Protein AF-A0A527TME3-F1 (afdb_monomer)

Structure (mmCIF, N/CA/C/O backbone):
data_AF-A0A527TME3-F1
#
_entry.id   AF-A0A527TME3-F1
#
loop_
_atom_site.group_PDB
_atom_site.id
_atom_site.type_symbol
_atom_site.label_atom_id
_atom_site.label_alt_id
_atom_site.label_comp_id
_atom_site.label_asym_id
_atom_site.label_entity_id
_atom_site.label_seq_id
_atom_site.pdbx_PDB_ins_code
_atom_site.Cartn_x
_atom_site.Cartn_y
_atom_site.Cartn_z
_atom_site.occupancy
_atom_site.B_iso_or_equiv
_atom_site.auth_seq_id
_atom_site.auth_comp_id
_atom_site.auth_asym_id
_atom_site.auth_atom_id
_atom_site.pdbx_PDB_model_num
ATOM 1 N N . GLY A 1 1 ? -2.234 -2.271 12.245 1.00 87.12 1 GLY A N 1
ATOM 2 C CA . GLY A 1 1 ? -0.909 -1.606 12.172 1.00 87.12 1 GLY A CA 1
ATOM 3 C C . GLY A 1 1 ? -1.007 -0.216 12.779 1.00 87.12 1 GLY A C 1
ATOM 4 O O . GLY A 1 1 ? -2.106 0.165 13.147 1.00 87.12 1 GLY A O 1
ATOM 5 N N . CYS A 1 2 ? 0.090 0.537 12.904 1.00 91.25 2 CYS A N 1
ATOM 6 C CA . CYS A 1 2 ? 0.072 1.906 13.446 1.00 91.25 2 CYS A CA 1
ATOM 7 C C . CYS A 1 2 ? 1.207 2.764 12.862 1.00 91.25 2 CYS A C 1
ATOM 9 O O . CYS A 1 2 ? 2.062 2.246 12.141 1.00 91.25 2 CYS A O 1
ATOM 11 N N . ILE A 1 3 ? 1.238 4.052 13.220 1.00 93.06 3 ILE A N 1
ATOM 12 C CA . ILE A 1 3 ? 2.218 5.046 12.743 1.00 93.06 3 ILE A CA 1
ATOM 13 C C . ILE A 1 3 ? 3.675 4.754 13.135 1.00 93.06 3 ILE A C 1
ATOM 15 O O . ILE A 1 3 ? 4.593 5.310 12.552 1.00 93.06 3 ILE A O 1
ATOM 19 N N . ASN A 1 4 ? 3.913 3.840 14.079 1.00 94.62 4 ASN A N 1
ATOM 20 C CA . ASN A 1 4 ? 5.259 3.531 14.581 1.00 94.62 4 ASN A CA 1
ATOM 21 C C . ASN A 1 4 ? 6.155 2.791 13.570 1.00 94.62 4 ASN A C 1
ATOM 23 O O . ASN A 1 4 ? 7.305 2.501 13.879 1.00 94.62 4 ASN A O 1
ATOM 27 N N . ALA A 1 5 ? 5.625 2.434 12.396 1.00 93.56 5 ALA A N 1
ATOM 28 C CA . ALA A 1 5 ? 6.379 1.853 11.288 1.00 93.56 5 ALA A CA 1
ATOM 29 C C . ALA A 1 5 ? 7.187 0.583 11.612 1.00 93.56 5 ALA A C 1
ATOM 31 O O . ALA A 1 5 ? 8.138 0.275 10.905 1.00 93.56 5 ALA A O 1
ATOM 32 N N . CYS A 1 6 ? 6.769 -0.230 12.593 1.00 96.81 6 CYS A N 1
ATOM 33 C CA . CYS A 1 6 ? 7.420 -1.517 12.892 1.00 96.81 6 CYS A CA 1
ATOM 34 C C . CYS A 1 6 ? 7.424 -2.489 11.695 1.00 96.81 6 CYS A C 1
ATOM 36 O O . CYS A 1 6 ? 8.288 -3.349 11.606 1.00 96.81 6 CYS A O 1
ATOM 38 N N . GLY A 1 7 ? 6.461 -2.348 10.776 1.00 94.69 7 GLY A N 1
ATOM 39 C CA . GLY A 1 7 ? 6.413 -3.075 9.500 1.00 94.69 7 GLY A CA 1
ATOM 40 C C . GLY A 1 7 ? 7.088 -2.347 8.331 1.00 94.69 7 GLY A C 1
ATOM 41 O O . GLY A 1 7 ? 6.826 -2.689 7.187 1.00 94.69 7 GLY A O 1
ATOM 42 N N . HIS A 1 8 ? 7.877 -1.303 8.602 1.00 96.25 8 HIS A N 1
ATOM 43 C CA . HIS A 1 8 ? 8.637 -0.518 7.620 1.00 96.25 8 HIS A CA 1
ATOM 44 C C . HIS A 1 8 ? 7.803 0.042 6.449 1.00 96.25 8 HIS A C 1
ATOM 46 O O . HIS A 1 8 ? 8.294 0.187 5.333 1.00 96.25 8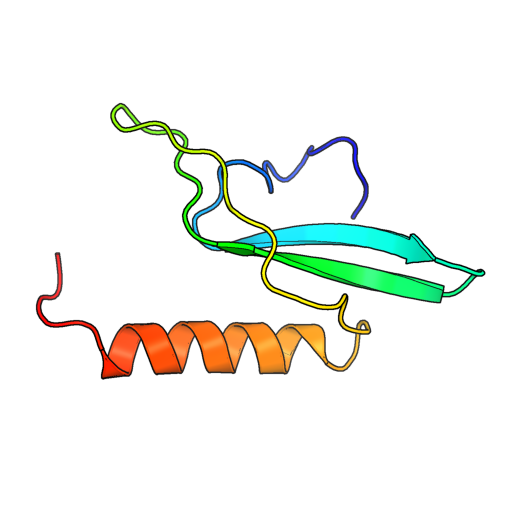 HIS A O 1
ATOM 52 N N . HIS A 1 9 ? 6.546 0.422 6.697 1.00 96.38 9 HIS A N 1
ATOM 53 C CA . HIS A 1 9 ? 5.617 0.856 5.643 1.00 96.38 9 HIS A CA 1
ATOM 54 C C . HIS A 1 9 ? 6.043 2.130 4.884 1.00 96.38 9 HIS A C 1
ATOM 56 O O . HIS A 1 9 ? 5.503 2.408 3.823 1.00 96.38 9 HIS A O 1
ATOM 62 N N . HIS A 1 10 ? 7.005 2.914 5.378 1.00 96.44 10 HIS A N 1
ATOM 63 C CA . HIS A 1 10 ? 7.535 4.062 4.629 1.00 96.44 10 HIS A CA 1
ATOM 64 C C . HIS A 1 10 ? 8.513 3.666 3.517 1.00 96.44 10 HIS A C 1
ATOM 66 O O . HIS A 1 10 ? 8.683 4.430 2.575 1.00 96.44 10 HIS A O 1
ATOM 72 N N . VAL A 1 11 ? 9.140 2.493 3.620 1.00 97.19 11 VAL A N 1
ATOM 73 C CA . VAL A 1 11 ? 10.203 2.027 2.710 1.00 97.19 11 VAL A CA 1
ATOM 74 C C . VAL A 1 11 ? 9.871 0.683 2.055 1.00 97.19 11 VAL A C 1
ATOM 76 O O . VAL A 1 11 ? 10.716 0.080 1.403 1.00 97.19 11 VAL A O 1
ATOM 79 N N . GLY A 1 12 ? 8.643 0.192 2.230 1.00 96.69 12 GLY A N 1
ATOM 80 C CA . GLY A 1 12 ? 8.121 -0.917 1.441 1.00 96.69 12 GLY A CA 1
ATOM 81 C C . GLY A 1 12 ? 7.653 -0.428 0.071 1.00 96.69 12 GLY A C 1
ATOM 82 O O . GLY A 1 12 ? 7.017 0.622 -0.017 1.00 96.69 12 GLY A O 1
ATOM 83 N N . HIS A 1 13 ? 7.900 -1.221 -0.976 1.00 96.50 13 HIS A N 1
ATOM 84 C CA . HIS A 1 13 ? 7.401 -0.942 -2.330 1.00 96.50 13 HIS A CA 1
ATOM 85 C C . HIS A 1 13 ? 5.887 -0.687 -2.342 1.00 96.50 13 HIS A C 1
ATOM 87 O O . HIS A 1 13 ? 5.413 0.220 -3.026 1.00 96.50 13 HIS A O 1
ATOM 93 N N . ILE A 1 14 ? 5.160 -1.466 -1.534 1.00 97.75 14 ILE A N 1
ATOM 94 C CA . ILE A 1 14 ? 3.761 -1.256 -1.169 1.00 97.75 14 ILE A CA 1
ATOM 95 C C . ILE A 1 14 ? 3.705 -1.188 0.359 1.00 97.75 14 ILE A C 1
ATOM 97 O O . ILE A 1 14 ? 3.820 -2.205 1.047 1.00 97.75 14 ILE A O 1
ATOM 101 N N . GLY A 1 15 ? 3.579 0.016 0.902 1.00 97.75 15 GLY A N 1
ATOM 102 C CA . GLY A 1 15 ? 3.468 0.238 2.336 1.00 97.75 15 GLY A CA 1
ATOM 103 C C . GLY A 1 15 ? 2.017 0.261 2.797 1.00 97.75 15 GLY A C 1
ATOM 104 O O . GLY A 1 15 ? 1.163 0.864 2.154 1.00 97.75 15 GLY A O 1
ATOM 105 N N . ILE A 1 16 ? 1.738 -0.375 3.939 1.00 97.25 16 ILE A N 1
ATOM 106 C CA . ILE A 1 16 ? 0.408 -0.382 4.561 1.00 97.25 16 ILE A CA 1
ATOM 107 C C . ILE A 1 16 ? 0.508 0.231 5.958 1.00 97.25 16 ILE A C 1
ATOM 109 O O . ILE A 1 16 ? 1.077 -0.351 6.888 1.00 97.25 16 ILE A O 1
ATOM 113 N N . LEU A 1 17 ? -0.070 1.418 6.112 1.00 96.19 17 LEU A N 1
ATOM 114 C CA . LEU A 1 17 ? -0.135 2.155 7.367 1.00 96.19 17 LEU A CA 1
ATOM 115 C C . LEU A 1 17 ? -1.542 2.034 7.964 1.00 96.19 17 LEU A C 1
ATOM 117 O O . LEU A 1 17 ? -2.518 2.487 7.376 1.00 96.19 17 LEU A O 1
ATOM 121 N N . GLY A 1 18 ? -1.642 1.459 9.164 1.00 96.00 18 GLY A N 1
ATOM 122 C CA . GLY A 1 18 ? -2.886 1.502 9.935 1.00 96.00 18 GLY A CA 1
ATOM 123 C C . GLY A 1 18 ? -3.088 2.883 10.556 1.00 96.00 18 GLY A C 1
ATOM 124 O O . GLY A 1 18 ? -2.195 3.375 11.250 1.00 96.00 18 GLY A O 1
ATOM 125 N N . VAL A 1 19 ? -4.250 3.487 10.316 1.00 94.38 19 VAL A N 1
ATOM 126 C CA . VAL A 1 19 ? -4.664 4.781 10.871 1.00 94.38 19 VAL A CA 1
ATOM 127 C C . VAL A 1 19 ? -6.043 4.667 11.508 1.00 94.38 19 VAL A C 1
ATOM 129 O O . VAL A 1 19 ? -6.927 3.996 10.987 1.00 94.38 19 VAL A O 1
ATOM 132 N N . GLU A 1 20 ? -6.252 5.369 12.616 1.00 92.75 20 GLU A N 1
ATOM 133 C CA . GLU A 1 20 ? -7.584 5.551 13.187 1.00 92.75 20 GLU A CA 1
ATOM 134 C C . GLU A 1 20 ? -8.118 6.924 12.772 1.00 92.75 20 GLU A C 1
ATOM 136 O O . GLU A 1 20 ? -7.447 7.948 12.933 1.00 92.75 20 GLU A O 1
ATOM 141 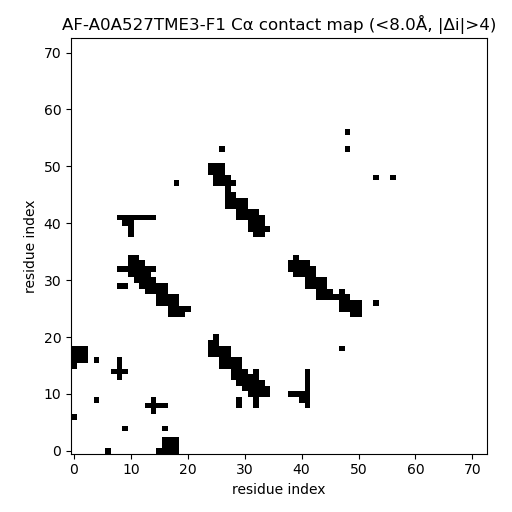N N . LYS A 1 21 ? -9.338 6.970 12.233 1.00 86.50 21 LYS A N 1
ATOM 142 C CA . LYS A 1 21 ? -10.008 8.225 11.889 1.00 86.50 21 LYS A CA 1
ATOM 143 C C . LYS A 1 21 ? -11.461 8.175 12.330 1.00 86.50 21 LYS A C 1
ATOM 145 O O . LYS A 1 21 ? -12.246 7.400 11.800 1.00 86.50 21 LYS A O 1
ATOM 150 N N . LYS A 1 22 ? -11.831 9.056 13.267 1.00 87.88 22 LYS A N 1
ATOM 151 C CA . LYS A 1 22 ? -13.200 9.169 13.809 1.00 87.88 22 LYS A CA 1
ATOM 152 C C . LYS A 1 22 ? -13.736 7.837 14.370 1.00 87.88 22 LYS A C 1
ATOM 154 O O . LYS A 1 22 ? -14.904 7.519 14.174 1.00 87.88 22 LYS A O 1
ATOM 159 N N . GLY A 1 23 ? -12.876 7.065 15.040 1.00 89.56 23 GLY A N 1
ATOM 160 C CA . GLY A 1 23 ? -13.229 5.762 15.611 1.00 89.56 23 GLY A CA 1
ATOM 161 C C . GLY A 1 23 ? -13.334 4.621 14.595 1.00 89.56 23 GLY A C 1
ATOM 162 O O . GLY A 1 23 ? -13.787 3.541 14.953 1.00 89.56 23 GLY A O 1
ATOM 163 N N . SER A 1 24 ? -12.948 4.842 13.335 1.00 90.50 24 SER A N 1
ATOM 164 C CA . SER A 1 24 ? -12.828 3.786 12.325 1.00 90.50 24 SER A CA 1
ATOM 165 C C . SER A 1 24 ? -11.360 3.474 12.061 1.00 90.50 24 SER A C 1
ATOM 167 O O . SER A 1 24 ? -10.564 4.388 11.829 1.00 90.50 24 SER A O 1
ATOM 169 N N . GLU A 1 25 ? -11.017 2.188 12.070 1.00 94.00 25 GLU A N 1
ATOM 170 C CA . GLU A 1 25 ? -9.709 1.704 11.635 1.00 94.00 25 GLU A CA 1
ATOM 171 C C . GLU A 1 25 ? -9.667 1.644 10.108 1.00 94.00 25 GLU A C 1
ATOM 173 O O . GLU A 1 25 ? -10.528 1.043 9.466 1.00 94.00 25 GLU A O 1
ATOM 178 N N . LEU A 1 26 ? -8.669 2.299 9.527 1.00 95.88 26 LEU A N 1
ATOM 179 C CA . LEU A 1 26 ? -8.430 2.340 8.092 1.00 95.88 26 LEU A CA 1
ATOM 180 C C . LEU A 1 26 ? -6.972 1.988 7.796 1.00 95.88 26 LEU A C 1
ATOM 182 O O . LEU A 1 26 ? -6.082 2.127 8.637 1.00 95.88 26 LEU A O 1
ATOM 186 N N . TYR A 1 27 ? -6.721 1.599 6.556 1.00 96.88 27 TYR A N 1
ATOM 187 C CA . TYR A 1 27 ? -5.410 1.289 6.015 1.00 96.88 27 TYR A CA 1
ATOM 188 C C . TYR A 1 27 ? -5.095 2.267 4.896 1.00 96.88 27 TYR A C 1
ATOM 190 O O . TYR A 1 27 ? -5.777 2.315 3.876 1.00 96.88 27 TYR A O 1
ATOM 198 N N . GLN A 1 28 ? -4.068 3.079 5.091 1.00 96.75 28 GLN A N 1
ATOM 199 C CA . GLN A 1 28 ? -3.538 3.946 4.055 1.00 96.75 28 GLN A CA 1
ATOM 200 C C . GLN A 1 28 ? -2.418 3.222 3.315 1.00 96.75 28 GLN A C 1
ATOM 202 O O . GLN A 1 28 ? -1.551 2.612 3.945 1.00 96.75 28 GLN A O 1
ATOM 207 N N . VAL A 1 29 ? -2.441 3.308 1.987 1.00 97.75 29 VAL A N 1
ATOM 208 C CA . VAL A 1 29 ? -1.428 2.696 1.126 1.00 97.75 29 VAL A CA 1
ATOM 209 C C . VAL A 1 29 ? -0.422 3.749 0.676 1.00 97.75 29 VAL A C 1
ATOM 211 O O . VAL A 1 29 ? -0.803 4.858 0.288 1.00 97.75 29 VAL A O 1
ATOM 214 N N . THR A 1 30 ? 0.857 3.388 0.722 1.00 97.75 30 THR A N 1
ATOM 215 C CA . THR A 1 30 ? 1.953 4.125 0.091 1.00 97.75 30 THR A CA 1
ATOM 216 C C . THR A 1 30 ? 2.595 3.289 -1.013 1.00 97.75 30 THR A C 1
ATOM 218 O O . THR A 1 30 ? 2.683 2.070 -0.878 1.00 97.75 30 THR A O 1
ATOM 221 N N . LEU A 1 31 ? 3.056 3.922 -2.095 1.00 97.94 31 LEU A N 1
ATOM 222 C CA . LEU A 1 31 ? 3.752 3.248 -3.199 1.00 97.94 31 LEU A CA 1
ATOM 223 C C . LEU A 1 31 ? 5.134 3.847 -3.461 1.00 97.94 31 LEU A C 1
ATOM 225 O O . LEU A 1 31 ? 5.328 5.051 -3.320 1.00 97.94 31 LEU A O 1
ATOM 229 N N . GLY A 1 32 ? 6.073 3.005 -3.896 1.00 96.88 32 GLY A N 1
ATOM 230 C CA . GLY A 1 32 ? 7.381 3.442 -4.393 1.00 96.88 32 GLY A CA 1
ATOM 231 C C . GLY A 1 32 ? 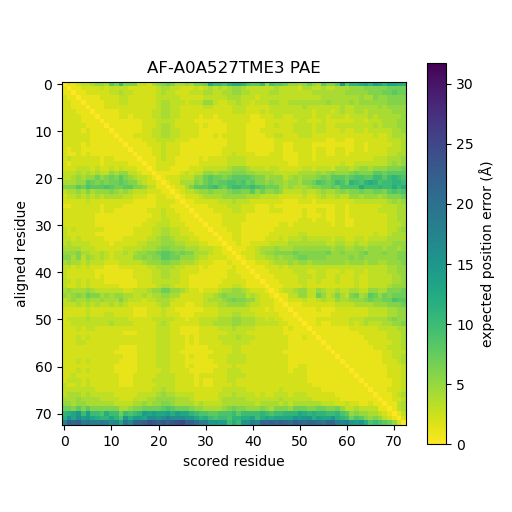8.450 3.657 -3.320 1.00 96.88 32 GLY A C 1
ATOM 232 O O . GLY A 1 32 ? 9.440 4.332 -3.593 1.00 96.88 32 GLY A O 1
ATOM 233 N N . GLY A 1 33 ? 8.269 3.110 -2.113 1.00 97.88 33 GLY A N 1
ATOM 234 C CA . GLY A 1 33 ? 9.311 3.099 -1.085 1.00 97.88 33 GLY A CA 1
ATOM 235 C C . GLY A 1 33 ? 10.380 2.036 -1.353 1.00 97.88 33 GLY A C 1
ATOM 236 O O . GLY A 1 33 ? 10.056 0.952 -1.837 1.00 97.88 33 GLY A O 1
ATOM 237 N N . SER A 1 34 ? 11.629 2.337 -1.000 1.00 97.44 34 SER A N 1
ATOM 238 C CA . SER A 1 34 ? 12.763 1.412 -1.067 1.00 97.44 34 SER A CA 1
ATOM 239 C C . SER A 1 34 ? 13.722 1.634 0.104 1.00 97.44 34 SER A C 1
ATOM 241 O O . SER A 1 34 ? 14.033 2.774 0.456 1.00 97.44 34 SER A O 1
ATOM 243 N N . ALA A 1 35 ? 14.204 0.538 0.694 1.00 95.75 35 ALA A N 1
ATOM 244 C CA . ALA A 1 35 ? 15.216 0.524 1.755 1.00 95.75 35 ALA A CA 1
ATOM 245 C C . ALA A 1 35 ? 16.618 0.113 1.256 1.00 95.75 35 ALA A C 1
ATOM 247 O O . ALA A 1 35 ? 17.510 -0.104 2.077 1.00 95.75 35 ALA A O 1
ATOM 248 N N . ASP A 1 36 ? 16.793 -0.058 -0.057 1.00 94.75 36 ASP A N 1
ATOM 249 C CA . ASP A 1 36 ? 18.065 -0.437 -0.680 1.00 94.75 36 ASP A CA 1
ATOM 250 C C . AS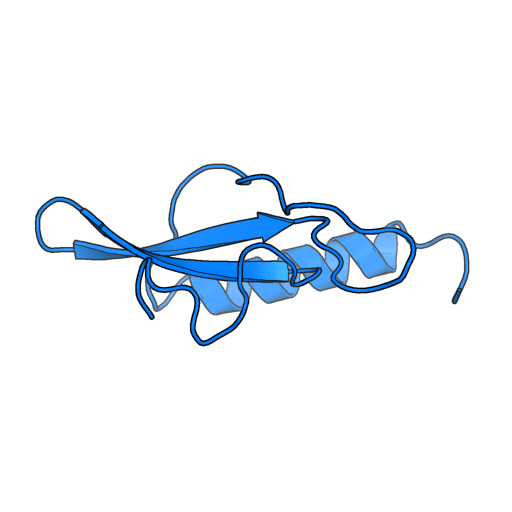P A 1 36 ? 18.982 0.779 -0.931 1.00 94.75 36 ASP A C 1
ATOM 252 O O . ASP A 1 36 ? 18.746 1.875 -0.409 1.00 94.75 36 ASP A O 1
ATOM 256 N N . GLU A 1 37 ? 20.054 0.596 -1.713 1.00 95.00 37 GLU A N 1
ATOM 257 C CA . GLU A 1 37 ? 20.986 1.673 -2.061 1.00 95.00 37 GLU A CA 1
ATOM 258 C C . GLU A 1 37 ? 20.341 2.839 -2.831 1.00 95.00 37 GLU A C 1
ATOM 260 O O . GLU A 1 37 ? 20.855 3.958 -2.784 1.00 95.00 37 GLU A O 1
ATOM 265 N N . ASN A 1 38 ? 19.203 2.605 -3.489 1.00 93.00 38 ASN A N 1
ATOM 266 C CA . ASN A 1 38 ? 18.386 3.606 -4.168 1.00 93.00 38 ASN A CA 1
ATOM 267 C C . ASN A 1 38 ? 17.181 3.964 -3.288 1.00 93.00 38 ASN A C 1
ATOM 269 O O . ASN A 1 38 ? 16.021 3.812 -3.670 1.00 93.00 38 ASN A O 1
ATOM 273 N N . THR A 1 39 ? 17.476 4.443 -2.081 1.00 96.00 39 THR A N 1
ATOM 274 C CA . THR A 1 39 ? 16.471 4.688 -1.045 1.00 96.00 39 THR A CA 1
ATOM 275 C C . THR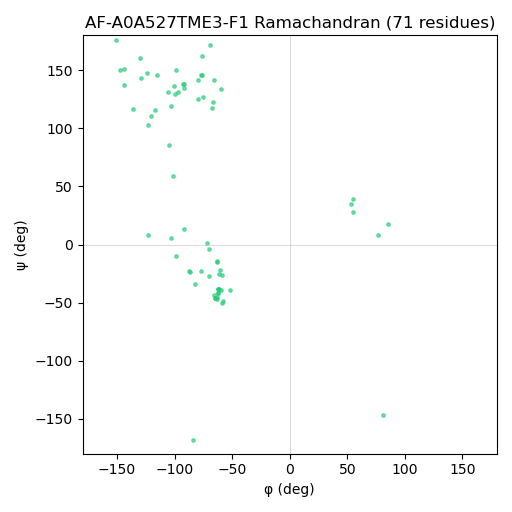 A 1 39 ? 15.406 5.695 -1.485 1.00 96.00 39 THR A C 1
ATOM 277 O O . THR A 1 39 ? 15.709 6.799 -1.945 1.00 96.00 39 THR A O 1
ATOM 280 N N . SER A 1 40 ? 14.144 5.357 -1.227 1.00 97.81 40 SER A N 1
ATOM 281 C CA . SER A 1 40 ? 12.993 6.232 -1.449 1.00 97.81 40 SER A CA 1
ATOM 282 C C . SER A 1 40 ? 11.939 6.043 -0.359 1.00 97.81 40 SER A C 1
ATOM 284 O O . SER A 1 40 ? 11.794 4.970 0.228 1.00 97.81 40 SE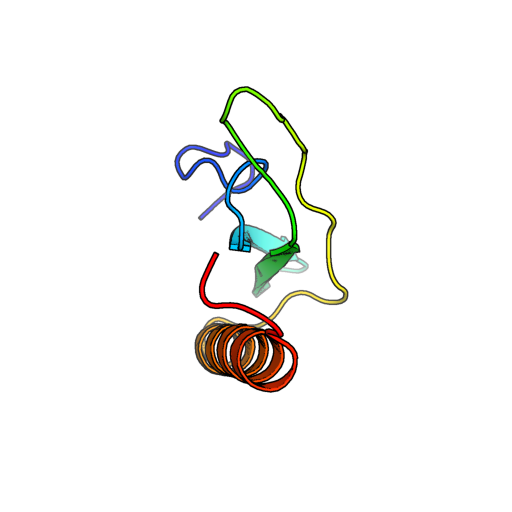R A O 1
ATOM 286 N N . VAL A 1 41 ? 11.176 7.102 -0.083 1.00 97.50 41 VAL A N 1
ATOM 287 C CA . VAL A 1 41 ? 10.002 7.033 0.796 1.00 97.50 41 VAL A CA 1
ATOM 288 C C . VAL A 1 41 ? 8.763 6.883 -0.073 1.00 97.50 41 VAL A C 1
ATOM 290 O O . VAL A 1 41 ? 8.587 7.637 -1.026 1.00 97.50 41 VAL A O 1
ATOM 293 N N . GLY A 1 42 ? 7.906 5.924 0.268 1.00 97.38 42 GLY A N 1
ATOM 294 C CA . GLY A 1 42 ? 6.666 5.689 -0.458 1.00 97.38 42 GLY A CA 1
ATOM 295 C C . GLY A 1 42 ? 5.685 6.855 -0.330 1.00 97.38 42 GLY A C 1
ATOM 296 O O . GLY A 1 42 ? 5.519 7.437 0.745 1.00 97.38 42 GLY A O 1
ATOM 297 N N . GLU A 1 43 ? 4.987 7.161 -1.419 1.00 97.94 43 GLU A N 1
ATOM 298 C CA . GLU A 1 43 ? 3.999 8.234 -1.484 1.00 97.94 43 GLU A CA 1
ATOM 299 C C . GLU A 1 43 ? 2.594 7.723 -1.184 1.00 97.94 43 GLU A C 1
ATOM 301 O O . GLU A 1 43 ? 2.188 6.672 -1.674 1.00 97.94 43 GLU A O 1
ATOM 306 N N . ILE A 1 44 ? 1.830 8.483 -0.399 1.00 96.19 44 ILE A N 1
ATOM 307 C CA . ILE A 1 44 ? 0.440 8.157 -0.066 1.00 96.19 44 ILE A CA 1
ATOM 308 C C . ILE A 1 44 ? -0.432 8.256 -1.316 1.00 96.19 44 ILE A C 1
ATOM 310 O O . ILE A 1 44 ? -0.584 9.334 -1.893 1.00 96.19 44 ILE A O 1
ATOM 314 N N . ILE A 1 45 ? -1.101 7.157 -1.659 1.00 92.62 45 ILE A N 1
ATOM 315 C CA . ILE A 1 45 ? -2.001 7.099 -2.810 1.00 92.62 45 ILE A CA 1
ATOM 316 C C . ILE A 1 45 ? -3.469 7.125 -2.373 1.00 92.62 45 ILE A C 1
ATOM 318 O O . ILE A 1 45 ? -4.145 6.111 -2.232 1.00 92.62 45 ILE A O 1
ATOM 322 N N . GLY A 1 46 ? -3.993 8.334 -2.174 1.00 91.31 46 GLY A N 1
ATOM 323 C CA . GLY A 1 46 ? -5.428 8.557 -2.000 1.00 91.31 46 GLY A CA 1
ATOM 324 C C . GLY A 1 46 ? -5.974 8.282 -0.593 1.00 91.31 46 GLY A C 1
ATOM 325 O O . GLY A 1 46 ? -5.351 8.607 0.423 1.00 91.31 46 GLY A O 1
ATOM 326 N N . ARG A 1 47 ? -7.224 7.799 -0.537 1.00 93.00 47 ARG A N 1
ATOM 327 C CA . ARG A 1 47 ? -7.967 7.593 0.719 1.00 93.00 47 ARG A CA 1
ATOM 328 C C . ARG A 1 47 ? -7.484 6.336 1.454 1.00 93.00 47 ARG A C 1
ATOM 330 O O . ARG A 1 47 ? -6.882 5.460 0.852 1.00 93.00 47 ARG A O 1
ATOM 337 N N . GLY A 1 48 ? -7.806 6.240 2.743 1.00 94.56 48 GLY A N 1
ATOM 338 C CA . GLY A 1 48 ? -7.666 4.984 3.482 1.00 94.56 48 GLY A CA 1
ATOM 339 C C . GLY A 1 48 ? -8.786 4.000 3.135 1.00 94.56 48 GLY A C 1
ATOM 340 O O . GLY A 1 48 ? -9.919 4.425 2.903 1.00 94.56 48 GLY A O 1
ATOM 341 N N . PHE A 1 49 ? -8.452 2.717 3.130 1.00 96.50 49 PHE A N 1
ATOM 342 C CA . PHE A 1 49 ? -9.340 1.581 2.890 1.00 96.50 49 PHE A CA 1
ATOM 343 C C . PHE A 1 49 ? -9.776 0.952 4.213 1.00 96.50 49 PHE A C 1
ATOM 345 O O . PHE A 1 49 ? -9.026 0.989 5.189 1.00 96.50 49 PHE A O 1
ATOM 352 N N . SER A 1 50 ? -10.967 0.365 4.270 1.00 96.44 50 SER A N 1
ATOM 353 C CA . SER A 1 50 ? -11.345 -0.501 5.394 1.00 96.44 50 SER A CA 1
ATOM 354 C C . SER A 1 50 ? -10.550 -1.817 5.389 1.00 96.44 50 SER A C 1
ATOM 356 O O . SER A 1 50 ? -9.835 -2.129 4.435 1.00 96.44 50 SER A O 1
ATOM 358 N N . SER A 1 51 ? -10.679 -2.617 6.453 1.00 93.38 51 SER A N 1
ATOM 359 C CA . SER A 1 51 ? -10.103 -3.970 6.508 1.00 93.38 51 SER A CA 1
ATOM 360 C C . SER A 1 51 ? -10.652 -4.912 5.438 1.00 93.38 51 SER A C 1
ATOM 362 O O . SER A 1 51 ? -9.979 -5.873 5.089 1.00 93.38 51 SER A O 1
ATOM 364 N N . GLU A 1 52 ? -11.864 -4.656 4.945 1.00 95.88 52 GLU A N 1
ATOM 365 C CA . GLU A 1 52 ? -12.503 -5.465 3.904 1.00 95.88 52 GLU A CA 1
ATOM 366 C C . GLU A 1 52 ? -12.009 -5.064 2.506 1.00 95.88 52 GLU A C 1
ATOM 368 O O . GLU A 1 52 ? -11.831 -5.921 1.654 1.00 95.88 52 GLU A O 1
ATOM 373 N N . GLU A 1 53 ? -11.717 -3.777 2.287 1.00 96.94 53 GLU A N 1
ATOM 374 C CA . GLU A 1 53 ? -11.306 -3.247 0.976 1.00 96.94 53 GLU A CA 1
ATOM 375 C C . GLU A 1 53 ? -9.792 -3.324 0.720 1.00 96.94 53 GLU A C 1
ATOM 377 O O . GLU A 1 53 ? -9.355 -3.258 -0.428 1.00 96.94 53 GLU A O 1
ATOM 382 N N . ILE A 1 54 ? -8.962 -3.399 1.770 1.00 96.00 54 ILE A N 1
ATOM 383 C CA . ILE A 1 54 ? -7.503 -3.287 1.616 1.00 96.00 54 ILE A CA 1
ATOM 384 C C . ILE A 1 54 ? -6.922 -4.415 0.761 1.00 96.00 54 ILE A C 1
ATOM 386 O O . ILE A 1 54 ? -6.025 -4.162 -0.037 1.00 96.00 54 ILE A O 1
ATOM 390 N N . THR A 1 55 ? -7.426 -5.642 0.890 1.00 97.00 55 THR A N 1
ATOM 391 C CA . THR A 1 55 ? -6.921 -6.784 0.117 1.00 97.00 55 THR A CA 1
ATOM 392 C C . THR A 1 55 ? -7.181 -6.601 -1.376 1.00 97.00 55 THR A C 1
ATOM 394 O O . THR A 1 55 ? -6.240 -6.730 -2.159 1.00 97.00 55 THR A O 1
ATOM 397 N N . ASP A 1 56 ? -8.395 -6.197 -1.752 1.00 97.75 56 ASP A N 1
ATOM 398 C CA . ASP A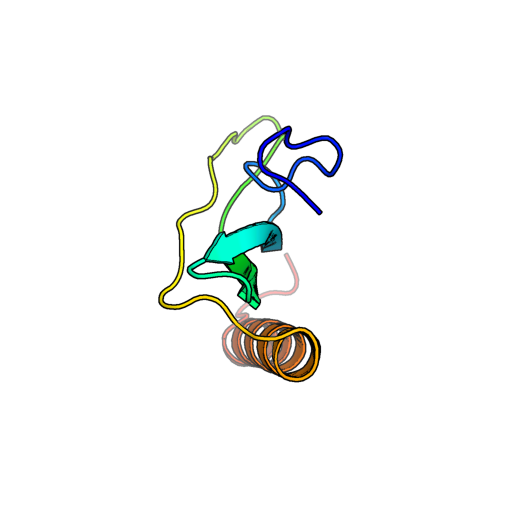 1 56 ? -8.767 -5.918 -3.144 1.00 97.75 56 ASP A CA 1
ATOM 399 C C . ASP A 1 56 ? -7.938 -4.761 -3.724 1.00 97.75 56 ASP A C 1
ATOM 401 O O . ASP A 1 56 ? -7.488 -4.807 -4.869 1.00 97.75 56 ASP A O 1
ATOM 405 N N . ALA A 1 57 ? -7.666 -3.728 -2.918 1.00 96.88 57 ALA A N 1
ATOM 406 C CA . ALA A 1 57 ? -6.806 -2.623 -3.332 1.00 96.88 57 ALA A CA 1
ATOM 407 C C . ALA A 1 57 ? -5.369 -3.090 -3.627 1.00 96.88 57 ALA A C 1
ATOM 409 O O . ALA A 1 57 ? -4.773 -2.649 -4.612 1.00 96.88 57 ALA A O 1
ATOM 410 N N . ILE A 1 58 ? -4.808 -3.986 -2.803 1.00 97.56 58 ILE A N 1
ATOM 411 C CA . ILE A 1 58 ? -3.475 -4.555 -3.049 1.00 97.56 58 ILE A CA 1
ATOM 412 C C . ILE A 1 58 ? -3.472 -5.418 -4.314 1.00 97.56 58 ILE A C 1
ATOM 414 O O . ILE A 1 58 ? -2.546 -5.287 -5.114 1.00 97.56 58 ILE A O 1
ATOM 418 N N . GLU A 1 59 ? -4.493 -6.252 -4.525 1.00 98.25 59 GLU A N 1
ATOM 419 C CA . GLU A 1 59 ? -4.626 -7.054 -5.749 1.00 98.25 59 GLU A CA 1
ATOM 420 C C . GLU A 1 59 ? -4.647 -6.153 -6.990 1.00 98.25 59 GLU A C 1
ATOM 422 O O . GLU A 1 59 ? -3.828 -6.325 -7.892 1.00 98.25 59 GLU A O 1
ATOM 427 N N . GLN A 1 60 ? -5.462 -5.093 -6.976 1.00 97.56 60 GLN A N 1
ATOM 428 C CA . GLN A 1 60 ? -5.526 -4.134 -8.077 1.00 97.56 60 GLN A CA 1
ATOM 429 C C . GLN A 1 60 ? -4.177 -3.449 -8.348 1.00 97.56 60 GLN A C 1
ATOM 431 O O . GLN A 1 60 ? -3.822 -3.222 -9.508 1.00 97.56 60 GLN A O 1
ATOM 436 N N . ILE A 1 61 ? -3.417 -3.102 -7.305 1.00 96.88 61 ILE A N 1
ATOM 437 C CA . ILE A 1 61 ? -2.080 -2.507 -7.449 1.00 96.88 61 ILE A CA 1
ATOM 438 C C . ILE A 1 61 ? -1.128 -3.490 -8.134 1.00 96.88 61 ILE A C 1
ATOM 440 O O . ILE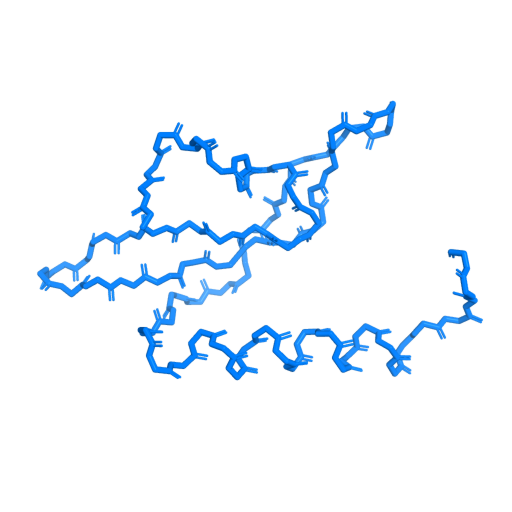 A 1 61 ? -0.425 -3.104 -9.071 1.00 96.88 61 ILE A O 1
ATOM 444 N N . VAL A 1 62 ? -1.109 -4.749 -7.689 1.00 97.56 62 VAL A N 1
ATOM 445 C CA . VAL A 1 62 ?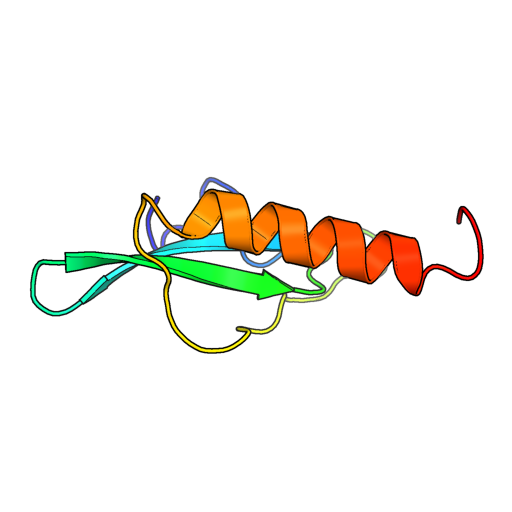 -0.241 -5.790 -8.253 1.00 97.56 62 VAL A CA 1
ATOM 446 C C . VAL A 1 62 ? -0.618 -6.077 -9.704 1.00 97.56 62 VAL A C 1
ATOM 448 O O . VAL A 1 62 ? 0.262 -6.073 -10.563 1.00 97.56 62 VAL A O 1
ATOM 451 N N . ASP A 1 63 ? -1.904 -6.237 -10.004 1.00 98.25 63 ASP A N 1
ATOM 452 C CA . ASP A 1 63 ? -2.393 -6.474 -11.365 1.00 98.25 63 ASP A CA 1
ATOM 453 C C . ASP A 1 63 ? -2.075 -5.304 -12.298 1.00 98.25 63 ASP A C 1
ATOM 455 O O . ASP A 1 63 ? -1.628 -5.502 -13.430 1.00 98.25 63 ASP A O 1
ATOM 459 N N . THR A 1 64 ? -2.239 -4.068 -11.814 1.00 97.31 64 THR A N 1
ATOM 460 C CA . THR A 1 64 ? -1.876 -2.862 -12.571 1.00 97.31 64 THR A CA 1
ATOM 461 C C . THR A 1 64 ? -0.377 -2.829 -12.851 1.00 97.31 64 THR A C 1
ATOM 463 O O . THR A 1 64 ? 0.029 -2.563 -13.982 1.00 97.31 64 THR A O 1
ATOM 466 N N . TYR A 1 65 ? 0.454 -3.128 -11.847 1.00 96.25 65 TYR A N 1
ATOM 467 C CA . TYR A 1 65 ? 1.899 -3.221 -12.028 1.00 96.25 65 TYR A CA 1
ATOM 468 C C . TYR A 1 65 ? 2.251 -4.282 -13.072 1.00 96.25 65 TYR A C 1
ATOM 470 O O . TYR A 1 65 ? 2.956 -3.969 -14.024 1.00 96.25 65 TYR A O 1
ATOM 478 N N . LEU A 1 66 ? 1.718 -5.500 -12.954 1.00 96.12 66 LEU A N 1
ATOM 479 C CA . LEU A 1 66 ? 1.979 -6.588 -13.898 1.00 96.12 66 LEU A CA 1
ATOM 480 C C . LEU A 1 66 ? 1.515 -6.254 -15.323 1.00 96.12 66 LEU A C 1
ATOM 482 O O . LEU A 1 66 ? 2.220 -6.580 -16.275 1.00 96.12 66 LEU A O 1
ATOM 486 N N . GLY A 1 67 ? 0.377 -5.573 -15.480 1.00 97.62 67 GLY A N 1
ATOM 487 C CA . GLY A 1 67 ? -0.138 -5.143 -16.782 1.00 97.62 67 GLY A CA 1
ATOM 488 C C . GLY A 1 67 ? 0.675 -4.024 -17.444 1.00 97.62 67 GLY A C 1
ATOM 489 O O . GLY A 1 67 ? 0.691 -3.923 -18.669 1.00 97.62 67 GLY A O 1
ATOM 490 N N . LEU A 1 68 ? 1.359 -3.194 -16.652 1.00 96.50 68 LEU A N 1
ATOM 491 C CA . LEU A 1 68 ? 2.216 -2.103 -17.134 1.00 96.50 68 LEU A CA 1
ATOM 492 C C . LEU A 1 68 ? 3.706 -2.470 -17.167 1.00 96.50 68 LEU A C 1
ATOM 494 O O . LEU A 1 68 ? 4.515 -1.714 -17.709 1.00 96.50 68 LEU A O 1
ATOM 498 N N . ARG A 1 69 ? 4.085 -3.611 -16.586 1.00 95.19 69 ARG A N 1
ATOM 499 C CA . ARG A 1 69 ? 5.473 -4.052 -16.478 1.00 95.19 69 ARG A CA 1
ATOM 500 C C . ARG A 1 69 ? 6.031 -4.392 -17.861 1.00 95.19 69 ARG A C 1
ATOM 502 O O . ARG A 1 69 ? 5.565 -5.312 -18.525 1.00 95.19 69 ARG A O 1
ATOM 509 N N . LEU A 1 70 ? 7.064 -3.658 -18.277 1.00 94.75 70 LEU A N 1
ATOM 510 C CA . LEU A 1 70 ? 7.703 -3.823 -19.590 1.00 94.75 70 LEU A CA 1
ATOM 511 C C . LEU A 1 70 ? 8.801 -4.899 -19.601 1.00 94.75 70 LEU A C 1
ATOM 513 O O . LEU A 1 70 ? 9.112 -5.450 -20.656 1.00 94.75 70 LEU A O 1
ATOM 517 N N . SER A 1 71 ? 9.383 -5.200 -18.440 1.00 91.00 71 SER A N 1
ATOM 518 C CA . SER A 1 71 ? 10.453 -6.184 -18.259 1.00 91.00 71 SER A CA 1
ATOM 519 C C . SER A 1 71 ? 10.352 -6.859 -16.891 1.00 91.00 71 SER A C 1
ATOM 521 O O . SER A 1 71 ? 9.891 -6.228 -15.944 1.00 91.00 71 SER A O 1
ATOM 523 N N . PRO A 1 72 ? 10.795 -8.120 -16.754 1.00 80.31 72 PRO A N 1
ATOM 524 C CA . PRO A 1 72 ? 10.812 -8.855 -15.487 1.00 80.31 72 PRO A CA 1
ATOM 525 C C . PRO A 1 72 ? 11.873 -8.375 -14.482 1.00 80.31 72 PRO A C 1
ATOM 527 O O . PRO A 1 72 ? 11.934 -8.937 -13.386 1.00 80.31 72 PRO A O 1
ATOM 530 N N . ASP A 1 73 ? 12.639 -7.343 -14.834 1.00 61.97 73 ASP A N 1
ATOM 531 C CA . ASP A 1 73 ? 13.586 -6.636 -13.972 1.00 61.97 73 ASP A CA 1
ATOM 532 C C . ASP A 1 73 ? 12.905 -5.388 -13.405 1.00 61.97 73 ASP A C 1
ATOM 534 O O . ASP A 1 73 ? 12.547 -4.490 -14.204 1.00 61.97 73 ASP A O 1
#

Nearest PDB structures (foldseek):
  3b0m-assembly1_A  TM=8.320E-01  e=1.610E-03  Nicotiana tabacum
  4bhm-assembly1_D  TM=5.221E-01  e=2.478E-01  Pyricularia oryzae
  8cht-assembly4_D  TM=5.251E-01  e=2.545E+00  Homo sapiens
  8chv-assembly1_A  TM=4.291E-01  e=1.638E+00  Homo sapiens
  8chv-assembly1_B  TM=5.206E-01  e=6.543E+00  Homo sapiens

pLDDT: mean 94.78, std 4.99, range [61.97, 98.25]

Sequence (73 aa):
GCINACGHHHVGHIGILGVEKKGSELYQVTLGGSADENTSVGEIIGRGFSSEEITDAIEQIVDTYLGLRLSPD

Mean predicted aligned error: 3.17 Å

Solvent-accessible surface area (backbone atoms only — not comparable to full-atom values): 4192 Å² total; per-residue (Å²): 113,48,87,83,42,89,82,43,25,53,33,26,54,71,8,67,37,25,44,77,56,96,92,39,69,27,37,34,44,18,45,64,10,29,78,57,96,77,59,34,69,26,46,75,63,81,70,63,28,44,86,82,48,43,61,59,53,50,52,52,51,52,52,51,47,62,75,68,54,89,57,101,117

Foldseek 3Di:
DAPPCPVVQQQDQWRWHWDADPNAIFTWIFHDHHPDPPGDTTHTDDDTHHPVCVVVVVVVVVVVCVVPPPDPD

Secondary structure (DSSP, 8-state):
--TT-TT-TTTSSEEEEEEEETTEEEEEEEES-B-SSS-BPPEE-SSPBPTTTHHHHHHHHHHHHHHH--S--

Radius of gyration: 13.08 Å; Cα contacts (8 Å, |Δi|>4): 122; chains: 1; bounding box: 34×18×35 Å